Protein 1Q1U (pdb70)

GO terms:
  GO:0008201 heparin binding (F, IDA)
  GO:0005634 nucleus (C, IDA)
  GO:0007254 JNK cascade (P, IPI)
  GO:1905150 regulation of voltage-gated sodium channel activity (P, IMP)
  GO:0098908 regulation of neuronal action potential (P, IMP)
  GO:0008083 growth factor activity (F, TAS)
  GO:0005576 extracellular region (C, TAS)
  GO:0005634 nucleus (C, TAS)
  GO:0007165 signal transduction (P, TAS)
  GO:0007267 cell-cell signaling (P, TAS)
  GO:0007399 nervous system development (P, TAS)
  GO:0007507 heart development (P, TAS)
  GO:0005515 protein binding (F, IPI)
  GO:0005730 nucleolus (C, IDA)

Secondary structure (DSSP, 8-state):
---PPEEEEEEETTTEEEEE-TTS-EEEES-TTSGGG-EEEEEEETTEEEEEETTT--EEEE-TTS-EEEESS--GGG-EEEEEETTTEEEEEEEEEE-TTT--EEE--B-TTSBB--GGG--TTSGGG-EEEEE---

Seq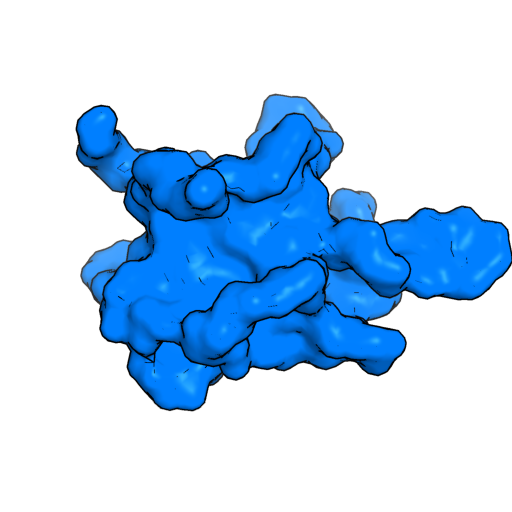uence (138 aa):
PQLKGIVTRLFSQQGYFLQMHPDGTIDGTKDENSDYTLFNLIPVGLRVVAIQGVKASLYVAMNGEGYLYSSDVFTPECKFKESVFENYYVIYSSTLYRQQESGRAWFLGLNKEGQIMKGNRVKKTKPSSHFVPKPIEV

InterPro domains:
  IPR002209 Fibroblast growth factor family [PF00167] (74-198)
  IPR002209 Fibroblast growth factor family [PR00263] (75-87)
  IPR002209 Fibroblast growth factor family [PR00263] (106-120)
  IPR002209 Fibroblast growth factor family [PR00263] (126-138)
  IPR002209 Fibroblast growth factor family [PR00263] (142-161)
  IPR002209 Fibroblast growth factor family [PS00247] (133-156)
  IPR002209 Fibroblast growth factor family [PTHR11486] (15-216)
  IPR002209 Fibroblast growth factor family [SM00442] (71-202)
  IPR008996 Cytokine IL1/FGF [SSF50353] (74-214)

Structure (mmCIF, N/CA/C/O backbone):
data_1Q1U
#
_entry.id   1Q1U
#
_cell.length_a   30.624
_cell.length_b   58.853
_cell.length_c   65.415
_cell.angle_alpha   90.00
_cell.angle_beta   90.00
_cell.angle_gamma   90.00
#
_symmetry.space_group_name_H-M   'P 21 21 21'
#
loop_
_entity.id
_entity.type
_entity.pdbx_description
1 polymer 'fibroblast growth factor homologous factor 1'
2 non-polymer 'SULFATE ION'
3 water water
#
loop_
_atom_site.group_PDB
_atom_site.id
_atom_site.type_symbol
_atom_site.label_atom_id
_atom_site.label_alt_id
_atom_site.label_comp_id
_atom_site.label_asym_id
_atom_site.label_entity_id
_atom_site.label_seq_id
_atom_site.pdbx_PDB_ins_code
_atom_site.Cartn_x
_atom_site.Cartn_y
_atom_site.Cartn_z
_atom_site.occupancy
_atom_site.B_iso_or_equiv
_atom_site.auth_seq_id
_atom_site.auth_comp_id
_atom_site.auth_asym_id
_atom_site.auth_atom_id
_atom_site.pdbx_PDB_model_num
ATOM 1 N N . PRO A 1 6 ? -10.862 25.124 8.337 1.00 49.32 6 PRO A N 1
ATOM 2 C CA . PRO A 1 6 ? -10.838 25.311 9.805 1.00 49.23 6 PRO A CA 1
ATOM 3 C C 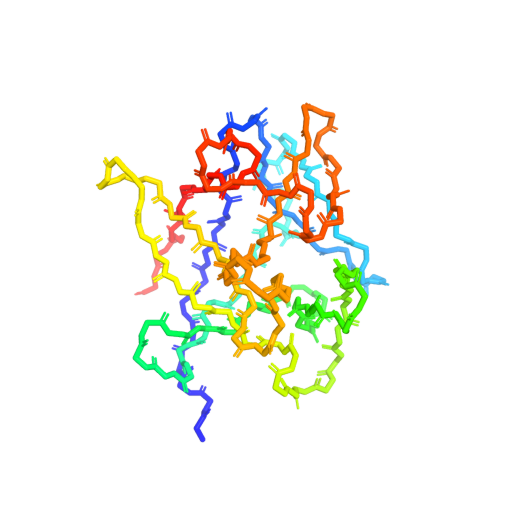. PRO A 1 6 ? -9.587 26.041 10.282 1.00 48.83 6 PRO A C 1
ATOM 4 O O . PRO A 1 6 ? -8.716 25.456 10.929 1.00 49.23 6 PRO A O 1
ATOM 8 N N . GLN A 1 7 ? -9.502 27.322 9.943 1.00 48.27 7 GLN A N 1
ATOM 9 C CA . GLN A 1 7 ? -8.375 28.152 10.346 1.00 47.12 7 GLN A CA 1
ATOM 10 C C . GLN A 1 7 ? -8.944 29.325 11.130 1.00 46.38 7 GLN A C 1
ATOM 11 O O . GLN A 1 7 ? -8.479 30.460 11.005 1.00 46.83 7 GLN A O 1
ATOM 13 N N . LEU A 1 8 ? -9.964 29.028 11.932 1.00 44.74 8 LEU A N 1
ATOM 14 C CA . LEU A 1 8 ? -10.640 30.020 12.759 1.00 43.55 8 LEU A CA 1
ATOM 15 C C . LEU A 1 8 ? -9.728 31.176 13.150 1.00 42.56 8 LEU A C 1
ATOM 16 O O . LEU A 1 8 ? -8.562 30.970 13.487 1.00 42.49 8 LEU A O 1
ATOM 21 N N . LYS A 1 9 ? -10.264 32.391 13.099 1.00 41.02 9 LYS A N 1
ATOM 22 C CA . LYS A 1 9 ? -9.498 33.577 13.453 1.00 39.97 9 LYS A CA 1
ATOM 23 C C . LYS A 1 9 ? -8.801 33.367 14.792 1.00 38.88 9 LYS A C 1
ATOM 24 O O . LYS A 1 9 ? -9.436 33.011 15.785 1.00 38.72 9 LYS A O 1
ATOM 26 N N . GLY A 1 10 ? -7.489 33.575 14.808 1.00 37.75 10 GLY A N 1
ATOM 27 C CA . GLY A 1 10 ? -6.732 33.413 16.034 1.00 35.91 10 GLY A CA 1
ATOM 28 C C . GLY A 1 10 ? -6.401 34.764 16.632 1.00 34.37 10 GLY A C 1
ATOM 29 O O . GLY A 1 10 ? -5.859 35.631 15.944 1.00 35.31 10 GLY A O 1
ATOM 30 N N . ILE A 1 11 ? -6.731 34.954 17.906 1.00 31.97 11 ILE A N 1
ATOM 31 C CA . ILE A 1 11 ? -6.460 36.224 18.565 1.00 29.25 11 ILE A CA 1
ATOM 32 C C . ILE A 1 11 ? -4.965 36.434 18.754 1.00 26.91 11 ILE A C 1
ATOM 33 O O . ILE A 1 11 ? -4.238 35.502 19.105 1.00 25.21 11 ILE A O 1
ATOM 38 N N . VAL A 1 12 ? -4.516 37.660 18.505 1.00 24.01 12 VAL A N 1
ATOM 39 C CA . VAL A 1 12 ? -3.112 38.006 18.657 1.00 21.62 12 VAL A CA 1
ATOM 40 C C . VAL A 1 12 ? -2.868 38.242 20.136 1.00 20.50 12 VAL A C 1
ATOM 41 O O . VAL A 1 12 ? -3.550 39.044 20.778 1.00 19.61 12 VAL A O 1
ATOM 45 N N . THR A 1 13 ? -1.891 37.535 20.683 1.00 18.88 13 THR A N 1
ATOM 46 C CA . THR A 1 13 ? -1.604 37.664 22.099 1.00 18.47 13 THR A CA 1
ATOM 47 C C . THR A 1 13 ? -0.140 37.425 22.392 1.00 17.94 13 THR A C 1
ATOM 48 O O . THR A 1 13 ? 0.591 36.887 21.562 1.00 17.16 13 THR A O 1
ATOM 52 N N . ARG A 1 14 ? 0.277 37.854 23.578 1.00 18.11 14 ARG A N 1
ATOM 53 C CA . ARG A 1 14 ? 1.636 37.643 24.041 1.00 18.28 14 ARG A CA 1
ATOM 54 C C . ARG A 1 14 ? 1.485 36.556 25.099 1.00 18.37 14 ARG A C 1
ATOM 55 O O . ARG A 1 14 ? 0.403 36.388 25.673 1.00 18.58 14 ARG A O 1
ATOM 63 N N . LEU A 1 15 ? 2.551 35.804 25.342 1.00 17.53 15 LEU A N 1
ATOM 64 C CA . LEU A 1 15 ? 2.521 34.747 26.344 1.00 17.65 15 LEU A CA 1
ATOM 65 C C . LEU A 1 15 ? 3.627 35.044 27.348 1.00 17.70 15 LEU A C 1
ATOM 66 O O . LEU A 1 15 ? 4.808 34.909 27.030 1.00 17.82 15 LEU A O 1
ATOM 71 N N . PHE A 1 16 ? 3.234 35.463 28.546 1.00 17.41 16 PHE A N 1
ATOM 72 C CA . PHE A 1 16 ? 4.188 35.804 29.596 1.00 18.24 16 PHE A CA 1
ATOM 73 C C . PHE A 1 16 ? 4.486 34.640 30.535 1.00 17.95 16 PHE A C 1
ATOM 74 O O . PHE A 1 16 ? 3.588 34.101 31.188 1.00 17.57 16 PHE A O 1
ATOM 82 N N . SER A 1 17 ? 5.757 34.265 30.603 1.00 16.48 17 SER A N 1
ATOM 83 C CA . SER A 1 17 ? 6.183 33.181 31.473 1.00 16.61 17 SER A CA 1
ATOM 84 C C . SER A 1 17 ? 6.366 33.682 32.903 1.00 16.35 17 SER A C 1
ATOM 85 O O . SER A 1 17 ? 6.881 34.777 33.131 1.00 17.34 17 SER A O 1
ATOM 88 N N . GLN A 1 18 ? 5.947 32.861 33.857 1.00 16.44 18 GLN A N 1
ATOM 89 C CA . GLN A 1 18 ? 6.068 33.179 35.271 1.00 16.13 18 GLN A CA 1
ATOM 90 C C . GLN A 1 18 ? 7.542 33.364 35.602 1.00 17.08 18 GLN A C 1
ATOM 91 O O . GLN A 1 18 ? 7.890 34.021 36.579 1.00 17.24 18 GLN A O 1
ATOM 97 N N . GLN A 1 19 ? 8.396 32.771 34.774 1.00 17.32 19 GLN A N 1
ATOM 98 C CA . GLN A 1 19 ? 9.847 32.842 34.940 1.00 17.89 19 GLN A CA 1
ATOM 99 C C . GLN A 1 19 ? 10.384 34.255 34.697 1.00 19.19 19 GLN A C 1
ATOM 100 O O . GLN A 1 19 ? 11.571 34.515 34.916 1.00 19.00 19 GLN A O 1
ATOM 106 N N . GLY A 1 20 ? 9.513 35.153 34.229 1.00 19.63 20 GLY A N 1
ATOM 107 C CA . GLY A 1 20 ? 9.907 36.533 33.979 1.00 20.26 20 GLY A CA 1
ATOM 108 C C . GLY A 1 20 ? 10.279 36.907 32.551 1.00 20.80 20 GLY A C 1
ATOM 109 O O . GLY A 1 20 ? 11.064 37.839 32.339 1.00 21.71 20 GLY A O 1
ATOM 110 N N . TYR A 1 21 ? 9.725 36.200 31.568 1.00 20.17 21 TYR A N 1
ATOM 111 C CA . TYR A 1 21 ? 10.019 36.479 30.161 1.00 19.70 21 TYR A CA 1
ATOM 112 C C . TYR A 1 21 ? 8.786 36.339 29.280 1.00 19.15 21 TYR A C 1
ATOM 113 O O . TYR A 1 21 ? 7.856 35.606 29.606 1.00 18.20 21 TYR A O 1
ATOM 122 N N . PHE A 1 22 ? 8.803 37.040 28.152 1.00 18.61 22 PHE A N 1
ATOM 123 C CA . PHE A 1 22 ? 7.730 36.961 27.167 1.00 18.46 22 PHE A CA 1
ATOM 124 C C . PHE A 1 22 ? 8.212 35.956 26.131 1.00 17.79 22 PHE A C 1
ATOM 125 O O . PHE A 1 22 ? 9.349 36.040 25.671 1.00 17.90 22 PHE A O 1
ATOM 133 N N . LEU A 1 23 ? 7.369 34.995 25.771 1.00 17.26 23 LEU A N 1
ATOM 134 C CA . LEU A 1 23 ? 7.767 34.020 24.761 1.00 16.73 23 LEU A CA 1
ATOM 135 C C . LEU A 1 23 ? 7.946 34.775 23.446 1.00 17.14 23 LEU A C 1
ATOM 136 O O . LEU A 1 23 ? 7.238 35.750 23.187 1.00 16.19 23 LEU A O 1
ATOM 141 N N . GLN A 1 24 ? 8.890 34.340 22.620 1.00 17.05 24 GLN A N 1
ATOM 142 C CA . GLN A 1 24 ? 9.091 34.991 21.329 1.00 17.93 24 GLN A CA 1
ATOM 143 C C . GLN A 1 24 ? 9.597 34.013 20.272 1.00 18.14 24 GLN A C 1
ATOM 144 O O . GLN A 1 24 ? 10.240 33.009 20.591 1.00 18.33 24 GLN A O 1
ATOM 150 N N . MET A 1 25 ? 9.280 34.304 19.012 1.00 18.52 25 MET A N 1
ATOM 151 C CA . MET A 1 25 ? 9.696 33.472 17.886 1.00 20.46 25 MET A CA 1
ATOM 152 C C . MET A 1 25 ? 10.372 34.342 16.837 1.00 22.03 25 MET A C 1
ATOM 153 O O . MET A 1 25 ? 9.757 35.257 16.291 1.00 22.24 25 MET A O 1
ATOM 158 N N . HIS A 1 26 ? 11.638 34.048 16.564 1.00 24.40 26 HIS A N 1
ATOM 159 C CA . HIS A 1 26 ? 12.409 34.791 15.571 1.00 26.59 26 HIS A CA 1
ATOM 160 C C . HIS A 1 26 ? 12.041 34.296 14.174 1.00 27.45 26 HIS A C 1
ATOM 161 O O . HIS A 1 26 ? 11.596 33.163 14.006 1.00 27.70 26 HIS A O 1
ATOM 168 N N . PRO A 1 27 ? 12.228 35.140 13.148 1.00 28.64 27 PRO A N 1
ATOM 169 C CA . PRO A 1 27 ? 11.907 34.762 11.768 1.00 29.42 27 PRO A CA 1
ATOM 170 C C . PRO A 1 27 ? 12.570 33.457 11.331 1.00 29.56 27 PRO A C 1
ATOM 171 O O . PRO A 1 27 ? 12.042 32.737 10.483 1.00 30.73 27 PRO A O 1
ATOM 175 N N . ASP A 1 28 ? 13.726 33.153 11.910 1.00 29.47 28 ASP A N 1
ATOM 176 C CA . ASP A 1 28 ? 14.438 31.933 11.555 1.00 29.47 28 ASP A CA 1
ATOM 177 C C . ASP A 1 28 ? 13.920 30.714 12.320 1.00 29.32 28 ASP A C 1
ATOM 178 O O . ASP A 1 28 ? 14.485 29.624 12.226 1.00 29.94 28 ASP A O 1
ATOM 183 N N . GLY A 1 29 ? 12.840 30.906 13.073 1.00 28.90 29 GLY A N 1
ATOM 184 C CA . GLY A 1 29 ? 12.244 29.805 13.815 1.00 27.86 29 GLY A CA 1
ATOM 185 C C . GLY A 1 29 ? 12.701 29.603 15.249 1.00 27.54 29 GLY A C 1
ATOM 186 O O . GLY A 1 29 ? 12.143 28.767 15.960 1.00 26.92 29 GLY A O 1
ATOM 187 N N . THR A 1 30 ? 13.711 30.353 15.680 1.00 26.47 30 THR A N 1
ATOM 188 C CA . THR A 1 30 ? 14.221 30.230 17.043 1.00 26.21 30 THR A CA 1
ATOM 189 C C . THR A 1 30 ? 13.184 30.678 18.069 1.00 24.78 30 THR A C 1
ATOM 190 O O . THR A 1 30 ? 12.624 31.766 17.959 1.00 25.00 30 THR A O 1
ATOM 194 N N . ILE A 1 31 ? 12.940 29.836 19.069 1.00 23.51 31 ILE A N 1
ATOM 195 C CA . ILE A 1 31 ? 11.971 30.145 20.114 1.00 22.04 31 ILE A CA 1
ATOM 196 C C . ILE A 1 31 ? 12.642 30.267 21.482 1.00 22.41 31 ILE A C 1
ATOM 197 O O . ILE A 1 31 ? 13.320 29.344 21.930 1.00 21.73 31 ILE A O 1
ATOM 202 N N . ASP A 1 32 ? 12.464 31.413 22.133 1.00 22.00 32 ASP A N 1
ATOM 203 C CA . ASP A 1 32 ? 13.021 31.638 23.466 1.00 22.48 32 ASP A CA 1
ATOM 204 C C . ASP A 1 32 ? 12.239 32.727 24.188 1.00 22.21 32 ASP A C 1
ATOM 205 O O . ASP A 1 32 ? 11.144 33.097 23.763 1.00 21.39 32 ASP A O 1
ATOM 210 N N . GLY A 1 33 ? 12.788 33.222 25.291 1.00 22.04 33 GLY A N 1
ATOM 211 C CA . GLY A 1 33 ? 12.116 34.269 26.037 1.00 22.68 33 GLY A CA 1
ATOM 212 C C . GLY A 1 33 ? 12.870 35.585 25.968 1.00 24.01 33 GLY A C 1
ATOM 213 O O . GLY A 1 33 ? 14.076 35.600 25.720 1.00 23.89 33 GLY A O 1
ATOM 214 N N . THR A 1 34 ? 12.159 36.689 26.175 1.00 24.06 34 THR A N 1
ATOM 215 C CA . THR A 1 34 ? 12.767 38.018 26.155 1.00 25.46 34 THR A CA 1
ATOM 216 C C . THR A 1 34 ? 12.053 38.932 27.148 1.00 26.14 34 THR A C 1
ATOM 217 O O . THR A 1 34 ? 10.855 38.791 27.381 1.00 26.28 34 THR A O 1
ATOM 221 N N . LYS A 1 35 ? 12.796 39.858 27.743 1.00 27.48 35 LYS A N 1
ATOM 222 C CA . LYS A 1 35 ? 12.215 40.791 28.700 1.00 29.37 35 LYS A CA 1
ATOM 223 C C . LYS A 1 35 ? 11.668 42.016 27.974 1.00 29.71 35 LYS A C 1
ATOM 224 O O . LYS A 1 35 ? 11.032 42.879 28.581 1.00 30.65 35 LYS A O 1
ATOM 230 N N . ASP A 1 36 ? 11.918 42.079 26.669 1.00 30.30 36 ASP A N 1
ATOM 231 C CA . ASP A 1 36 ? 11.472 43.197 25.841 1.00 30.63 36 ASP A CA 1
ATOM 232 C C . ASP A 1 36 ? 10.099 42.942 25.223 1.00 30.23 36 ASP A C 1
ATOM 233 O O . ASP A 1 36 ? 9.987 42.393 24.128 1.00 30.10 36 ASP A O 1
ATOM 238 N N . GLU A 1 37 ? 9.058 43.359 25.936 1.00 30.20 37 GLU A N 1
ATOM 239 C CA . GLU A 1 37 ? 7.678 43.178 25.493 1.00 30.67 37 GLU A CA 1
ATOM 240 C C . GLU A 1 37 ? 7.342 43.913 24.198 1.00 30.42 37 GLU A C 1
ATOM 241 O O . GLU A 1 37 ? 6.411 43.534 23.486 1.00 30.12 37 GLU A O 1
ATOM 247 N N . ASN A 1 38 ? 8.104 44.956 23.891 1.00 30.00 38 ASN A N 1
ATOM 248 C CA . ASN A 1 38 ? 7.867 45.751 22.693 1.00 30.10 38 ASN A CA 1
ATOM 249 C C . ASN A 1 38 ? 8.285 45.066 21.396 1.00 29.15 38 ASN A C 1
ATOM 250 O O . ASN A 1 38 ? 7.848 45.463 20.317 1.00 28.96 38 ASN A O 1
ATOM 255 N N . SER A 1 39 ? 9.130 44.044 21.499 1.00 27.77 39 SER A N 1
ATOM 256 C CA . SER A 1 39 ? 9.578 43.311 20.318 1.00 27.21 39 SER A CA 1
ATOM 257 C C . SER A 1 39 ? 8.383 42.670 19.620 1.00 26.65 39 SER A C 1
ATOM 258 O O . SER A 1 39 ? 7.539 42.056 20.270 1.00 26.96 39 SER A O 1
ATOM 261 N N . ASP A 1 40 ? 8.311 42.815 18.299 1.00 25.95 40 ASP A N 1
ATOM 262 C CA . ASP A 1 40 ? 7.211 42.237 17.535 1.00 26.38 40 ASP A CA 1
ATOM 263 C C . ASP A 1 40 ? 7.239 40.710 17.540 1.00 25.26 40 ASP A C 1
ATOM 264 O O . ASP A 1 40 ? 6.232 40.068 17.241 1.00 25.13 40 ASP A O 1
ATOM 269 N N . TYR A 1 41 ? 8.386 40.127 17.881 1.00 24.23 41 TYR A N 1
ATOM 270 C CA . TYR A 1 41 ? 8.509 38.674 17.901 1.00 23.39 41 TYR A CA 1
ATOM 271 C C . TYR A 1 41 ? 7.764 38.033 19.070 1.00 21.67 41 TYR A C 1
ATOM 272 O O . TYR A 1 41 ? 7.698 36.808 19.165 1.00 21.05 41 TYR A O 1
ATOM 281 N N . THR A 1 42 ? 7.204 38.858 19.953 1.00 19.92 42 THR A N 1
ATOM 282 C CA . THR A 1 42 ? 6.464 38.355 21.111 1.00 18.61 42 THR A CA 1
ATOM 283 C C . THR A 1 42 ? 4.987 38.152 20.787 1.00 17.57 42 THR A C 1
ATOM 284 O O . THR A 1 42 ? 4.225 37.645 21.611 1.00 16.72 42 THR A O 1
ATOM 288 N N . LEU A 1 43 ? 4.590 38.546 19.582 1.00 16.70 43 LEU A N 1
ATOM 289 C CA . LEU A 1 43 ? 3.202 38.431 19.158 1.00 16.68 43 LEU A CA 1
ATOM 290 C C . LEU A 1 43 ? 2.909 37.089 18.494 1.00 16.75 43 LEU A C 1
ATOM 291 O O . LEU A 1 43 ? 3.604 36.681 17.566 1.00 16.79 43 LEU A O 1
ATOM 296 N N . PHE A 1 44 ? 1.882 36.405 18.990 1.00 15.72 44 PHE A N 1
ATOM 297 C CA . PHE A 1 44 ? 1.482 35.114 18.449 1.00 16.30 44 PHE A CA 1
ATOM 298 C C . PHE A 1 44 ? 0.006 35.090 18.105 1.00 17.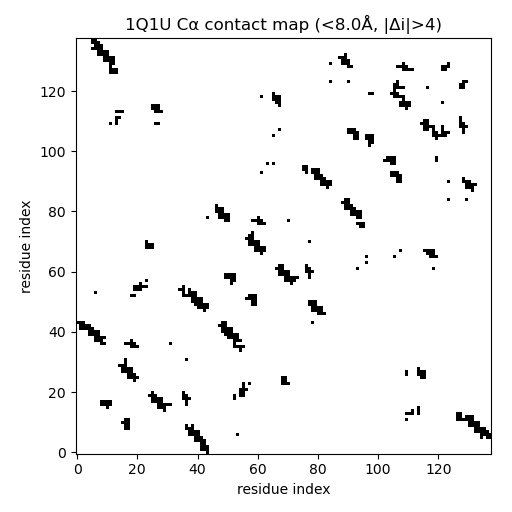26 44 PHE A C 1
ATOM 299 O O . PHE A 1 44 ? -0.794 35.807 18.707 1.00 17.40 44 PHE A O 1
ATOM 307 N N . ASN A 1 45 ? -0.341 34.256 17.132 1.00 17.34 45 ASN A N 1
ATOM 308 C CA . ASN A 1 45 ? -1.733 34.067 16.752 1.00 19.26 45 ASN A CA 1
ATOM 309 C C . ASN A 1 45 ? -2.136 32.803 17.490 1.00 19.43 45 ASN A C 1
ATOM 310 O O . ASN A 1 45 ? -1.565 31.739 17.247 1.00 19.36 45 ASN A O 1
ATOM 315 N N . LEU A 1 46 ? -3.082 32.921 18.414 1.00 20.16 46 LEU A N 1
ATOM 316 C CA . LEU A 1 46 ? -3.558 31.763 19.161 1.00 20.93 46 LEU A CA 1
ATOM 317 C C . LEU A 1 46 ? -4.784 31.326 18.373 1.00 21.23 46 LEU A C 1
ATOM 318 O O . LEU A 1 46 ? -5.837 31.953 18.455 1.00 20.55 46 LEU A O 1
ATOM 323 N N . ILE A 1 47 ? -4.626 30.258 17.599 1.00 20.27 47 ILE A N 1
ATOM 324 C CA . ILE A 1 47 ? -5.686 29.758 16.732 1.00 20.55 47 ILE A CA 1
ATOM 325 C C . ILE A 1 47 ? -6.412 28.531 17.269 1.00 19.80 47 ILE A C 1
ATOM 326 O O . ILE A 1 47 ? -5.805 27.483 17.470 1.00 19.82 47 ILE A O 1
ATOM 331 N N . PRO A 1 48 ? -7.733 28.638 17.485 1.00 19.99 48 PRO A N 1
ATOM 332 C CA . PRO A 1 48 ? -8.483 27.491 17.998 1.00 19.61 48 PRO A CA 1
ATOM 333 C C . PRO A 1 48 ? -8.623 26.397 16.940 1.00 19.51 48 PRO A C 1
ATOM 334 O O . PRO A 1 48 ? -9.042 26.661 15.809 1.00 19.26 48 PRO A O 1
ATOM 338 N N . VAL A 1 49 ? -8.258 25.172 17.307 1.00 19.15 49 VAL A N 1
ATOM 339 C CA . VAL A 1 49 ? -8.341 24.045 16.386 1.00 20.58 49 VAL A CA 1
ATOM 340 C C . VAL A 1 49 ? -9.136 22.881 16.980 1.00 20.73 49 VAL A C 1
ATOM 341 O O . VAL A 1 49 ? -9.324 21.847 16.335 1.00 22.01 49 VAL A O 1
ATOM 345 N N . GLY A 1 50 ? -9.598 23.063 18.211 1.00 20.23 50 GLY A N 1
ATOM 346 C CA . GLY A 1 50 ? -10.373 22.037 18.888 1.00 19.36 50 GLY A CA 1
ATOM 347 C C . GLY A 1 50 ? -10.851 22.574 20.223 1.00 18.87 50 GLY A C 1
ATOM 348 O O . GLY A 1 50 ? -10.606 23.739 20.536 1.00 18.36 50 GLY A O 1
ATOM 349 N N . LEU A 1 51 ? -11.532 21.744 21.011 1.00 19.25 51 LEU A N 1
ATOM 350 C CA . LEU A 1 51 ? -12.020 22.181 22.317 1.00 19.47 51 LEU A CA 1
ATOM 351 C C . LEU A 1 51 ? -10.807 22.477 23.192 1.00 19.48 51 LEU A C 1
ATOM 352 O O . LEU A 1 51 ? -10.112 21.564 23.632 1.00 19.85 51 LEU A O 1
ATOM 357 N N . ARG A 1 52 ? -10.575 23.764 23.435 1.00 19.35 52 ARG A N 1
ATOM 358 C CA . ARG A 1 52 ? -9.436 24.257 24.207 1.00 19.86 52 ARG A CA 1
ATOM 359 C C . ARG A 1 52 ? -8.091 23.686 23.733 1.00 19.12 52 ARG A C 1
ATOM 360 O O . ARG A 1 52 ? -7.175 23.434 24.519 1.00 19.59 52 ARG A O 1
ATOM 368 N N . VAL A 1 53 ? -7.998 23.492 22.422 1.00 19.02 53 VAL A N 1
ATOM 369 C CA . VAL A 1 53 ? -6.779 23.025 21.768 1.00 17.96 53 VAL A CA 1
ATOM 370 C C . VAL A 1 53 ? -6.465 24.136 20.764 1.00 18.12 53 VAL A C 1
ATOM 371 O O . VAL A 1 53 ? -7.338 24.560 19.999 1.00 17.45 53 VAL A O 1
ATOM 375 N N . VAL A 1 54 ? -5.227 24.616 20.764 1.00 17.14 54 VAL A N 1
ATOM 376 C CA . VAL A 1 54 ? -4.854 25.704 19.871 1.00 16.28 54 VAL A CA 1
ATOM 377 C C . VAL A 1 54 ? -3.562 25.471 19.121 1.00 16.77 54 VAL A C 1
ATOM 378 O O . VAL A 1 54 ? -2.801 24.561 19.434 1.00 16.52 54 VAL A O 1
ATOM 382 N N . ALA A 1 55 ? -3.346 26.309 18.115 1.00 16.61 55 ALA A N 1
ATOM 383 C CA . ALA A 1 55 ? -2.116 26.303 17.340 1.00 16.15 55 ALA A CA 1
ATOM 384 C C . ALA A 1 55 ? -1.507 27.621 17.811 1.00 15.80 55 ALA A C 1
ATOM 385 O O . ALA A 1 55 ? -2.239 28.561 18.130 1.00 15.71 55 ALA A O 1
ATOM 387 N N . ILE A 1 56 ? -0.184 27.686 17.885 1.00 14.46 56 ILE A N 1
ATOM 388 C CA . ILE A 1 56 ? 0.496 28.898 18.331 1.00 14.21 56 ILE A CA 1
ATOM 389 C C . ILE A 1 56 ? 1.415 29.332 17.199 1.00 14.70 56 ILE A C 1
ATOM 390 O O . ILE A 1 56 ? 2.449 28.718 16.958 1.00 15.07 56 ILE A O 1
ATOM 395 N N . GLN A 1 57 ? 1.036 30.399 16.504 1.00 15.30 57 GLN A N 1
ATOM 396 C CA . GLN A 1 57 ? 1.805 30.870 15.357 1.00 15.92 57 GLN A CA 1
ATOM 397 C C . GLN A 1 57 ? 2.461 32.231 15.544 1.00 15.79 57 GLN A C 1
ATOM 398 O O . GLN A 1 57 ? 1.801 33.207 15.883 1.00 15.13 57 GLN A O 1
ATOM 404 N N . GLY A 1 58 ? 3.769 32.296 15.326 1.00 15.00 58 GLY A N 1
ATOM 405 C CA . GLY A 1 58 ? 4.449 33.571 15.447 1.00 15.29 58 GLY A CA 1
ATOM 406 C C . GLY A 1 58 ? 3.916 34.481 14.348 1.00 16.21 58 GLY A C 1
ATOM 407 O O . GLY A 1 58 ? 3.881 34.087 13.187 1.00 15.12 58 GLY A O 1
ATOM 408 N N . VAL A 1 59 ? 3.485 35.688 14.703 1.00 17.19 59 VAL A N 1
ATOM 409 C CA . VAL A 1 59 ? 2.957 36.617 13.707 1.00 18.12 59 VAL A CA 1
ATOM 410 C C . VAL A 1 59 ? 4.016 37.041 12.696 1.00 18.83 59 VAL A C 1
ATOM 411 O O . VAL A 1 59 ? 3.782 37.001 11.485 1.00 19.86 59 VAL A O 1
ATOM 415 N N . LYS A 1 60 ? 5.182 37.437 13.191 1.00 18.91 60 LYS A N 1
ATOM 416 C CA . LYS A 1 60 ? 6.266 37.884 12.325 1.00 20.27 60 LYS A CA 1
ATOM 417 C C . LYS A 1 60 ? 6.887 36.761 11.495 1.00 19.10 60 LYS A C 1
ATOM 418 O O . LYS A 1 60 ? 7.080 36.902 10.287 1.00 19.40 60 LYS A O 1
ATOM 424 N N . ALA A 1 61 ? 7.187 35.640 12.142 1.00 18.30 61 ALA A N 1
ATOM 425 C CA . ALA A 1 61 ? 7.795 34.510 11.450 1.00 18.64 61 ALA A CA 1
ATOM 426 C C . ALA A 1 61 ? 6.832 33.686 10.586 1.00 17.89 61 ALA A C 1
ATOM 427 O O . ALA A 1 61 ? 7.254 33.044 9.621 1.00 17.45 61 ALA A O 1
ATOM 429 N N . SER A 1 62 ? 5.544 33.715 10.917 1.00 18.19 62 SER A N 1
ATOM 430 C CA . SER A 1 62 ? 4.553 32.928 10.184 1.00 18.62 62 SER A CA 1
ATOM 431 C C . SER A 1 62 ? 4.924 31.449 10.258 1.00 17.96 62 SER A C 1
ATOM 432 O O . SER A 1 62 ? 4.881 30.733 9.257 1.00 17.92 62 SER A O 1
ATOM 435 N N . LEU A 1 63 ? 5.296 31.005 11.456 1.00 17.25 63 LEU A N 1
ATOM 436 C CA . LEU A 1 63 ? 5.670 29.615 11.698 1.00 16.26 63 LEU A CA 1
ATOM 437 C C . LEU A 1 63 ? 4.933 29.151 12.945 1.00 15.42 63 LEU A C 1
ATOM 438 O O . LEU A 1 63 ? 4.664 29.950 13.837 1.00 14.86 63 LEU A O 1
ATOM 443 N N . TYR A 1 64 ? 4.600 27.867 12.996 1.00 15.48 64 TYR A N 1
ATOM 444 C CA . TYR A 1 64 ? 3.901 27.301 14.147 1.00 15.16 64 TYR A CA 1
ATOM 445 C C . TYR A 1 64 ? 4.855 26.700 15.160 1.00 14.67 64 TYR A C 1
ATOM 446 O O . TYR A 1 64 ? 5.888 26.134 14.797 1.00 15.32 64 TYR A O 1
ATOM 455 N N . VAL A 1 65 ? 4.497 26.822 16.432 1.00 13.76 65 VAL A N 1
ATOM 456 C CA . VAL A 1 65 ? 5.271 26.213 17.500 1.00 13.58 65 VAL A CA 1
ATOM 457 C C . VAL A 1 65 ? 4.849 24.749 17.414 1.00 13.41 65 VAL A C 1
ATOM 458 O O . VAL A 1 65 ? 3.663 24.460 17.241 1.00 14.32 65 VAL A O 1
ATOM 462 N N . ALA A 1 66 ? 5.806 23.833 17.521 1.00 12.68 66 ALA A N 1
ATOM 463 C CA . ALA A 1 66 ? 5.501 22.407 17.442 1.00 12.44 66 ALA A CA 1
ATOM 464 C C . ALA A 1 66 ? 6.396 21.599 18.384 1.00 12.91 66 ALA A C 1
ATOM 465 O O . ALA A 1 66 ? 7.409 22.101 18.871 1.00 13.63 66 ALA A O 1
ATOM 467 N N . MET A 1 67 ? 6.008 20.355 18.649 1.00 12.85 67 MET A N 1
ATOM 468 C CA . MET A 1 67 ? 6.783 19.478 19.527 1.00 13.16 67 MET A CA 1
ATOM 469 C C . MET A 1 67 ? 6.823 18.086 18.907 1.00 14.11 67 MET A C 1
ATOM 470 O O . MET A 1 67 ? 5.772 17.507 18.606 1.00 13.01 67 MET A O 1
ATOM 475 N N . ASN A 1 68 ? 8.025 17.547 18.705 1.00 13.43 68 ASN A N 1
ATOM 476 C CA . ASN A 1 68 ? 8.140 16.226 18.104 1.00 14.94 68 ASN A CA 1
ATOM 477 C C . ASN A 1 68 ? 8.085 15.076 19.105 1.00 15.13 68 ASN A C 1
ATOM 478 O O . ASN A 1 68 ? 7.975 15.289 20.318 1.00 15.76 68 ASN A O 1
ATOM 483 N N . GLY A 1 69 ? 8.157 13.860 18.569 1.00 15.39 69 GLY A N 1
ATOM 484 C CA . GLY A 1 69 ? 8.073 12.651 19.367 1.00 15.59 69 GLY A CA 1
ATOM 485 C C . GLY A 1 69 ? 9.126 12.415 20.428 1.00 15.66 69 GLY A C 1
ATOM 486 O O . GLY A 1 69 ? 8.987 11.487 21.222 1.00 14.49 69 GLY A O 1
ATOM 487 N N . GLU A 1 70 ? 10.178 13.227 20.432 1.00 15.76 70 GLU A N 1
ATOM 488 C CA . GLU A 1 70 ? 11.243 13.097 21.420 1.00 17.23 70 GLU A CA 1
ATOM 489 C C . GLU A 1 70 ? 11.108 14.204 22.468 1.00 17.29 70 GLU A C 1
ATOM 490 O O . GLU A 1 70 ? 11.865 14.254 23.438 1.00 18.92 70 GLU A O 1
ATOM 492 N N . GLY A 1 71 ? 10.129 15.083 22.271 1.00 16.40 71 GLY A N 1
ATOM 493 C CA . GLY A 1 71 ? 9.906 16.162 23.213 1.00 15.37 71 GLY A CA 1
ATOM 494 C C . GLY A 1 71 ? 10.561 17.480 22.846 1.00 14.39 71 GLY A C 1
ATOM 495 O O . GLY A 1 71 ? 10.465 18.452 23.596 1.00 14.56 71 GLY A O 1
ATOM 496 N N . TYR A 1 72 ? 11.222 17.535 21.697 1.00 14.21 72 TYR A N 1
ATOM 497 C CA . TYR A 1 72 ? 11.870 18.776 21.292 1.00 14.79 72 TYR A CA 1
ATOM 498 C C . TYR A 1 72 ? 10.907 19.772 20.655 1.00 13.88 72 TYR A C 1
ATOM 499 O O . TYR A 1 72 ? 10.181 19.435 19.727 1.00 14.04 72 TYR A O 1
ATOM 508 N N . LEU A 1 73 ? 10.918 21.002 21.157 1.00 14.56 73 LEU A N 1
ATOM 509 C CA . LEU A 1 73 ? 10.076 22.061 20.613 1.00 15.34 73 LEU A CA 1
ATOM 510 C C . LEU A 1 73 ? 10.772 22.543 19.344 1.00 16.28 73 LEU A C 1
ATOM 511 O O . LEU A 1 73 ? 12.003 22.576 19.294 1.00 17.59 73 LEU A O 1
ATOM 516 N N . TYR A 1 74 ? 10.000 22.910 18.324 1.00 15.90 74 TYR A N 1
ATOM 517 C CA . TYR A 1 74 ? 10.571 23.402 17.070 1.00 16.32 74 TYR A CA 1
ATOM 518 C C . TYR A 1 74 ? 9.539 24.234 16.312 1.00 17.34 74 TYR A C 1
ATOM 519 O O . TYR A 1 74 ? 8.360 24.245 16.670 1.00 16.74 74 TYR A O 1
ATOM 528 N N . SER A 1 75 ? 9.987 24.944 15.281 1.00 16.98 75 SER A N 1
ATOM 529 C CA . SER A 1 75 ? 9.089 25.772 14.480 1.00 18.08 75 SER A CA 1
ATOM 530 C C . SER A 1 75 ? 8.771 25.090 13.155 1.00 18.23 75 SER A C 1
ATOM 531 O O . SER A 1 75 ? 9.667 24.615 12.456 1.00 17.26 75 SER A O 1
ATOM 534 N N . SER A 1 76 ? 7.484 25.043 12.822 1.00 17.07 76 SER A N 1
ATOM 535 C CA . SER A 1 76 ? 7.023 24.405 11.592 1.00 17.49 76 SER A CA 1
ATOM 536 C C . SER A 1 76 ? 6.192 25.347 10.729 1.00 17.43 76 SER A C 1
ATOM 537 O O . SER A 1 76 ? 5.237 25.958 11.203 1.00 17.13 76 SER A O 1
ATOM 540 N N . ASP A 1 77 ? 6.551 25.467 9.456 1.00 18.44 77 ASP A N 1
ATOM 541 C CA . ASP A 1 77 ? 5.787 26.329 8.567 1.00 19.55 77 ASP A CA 1
ATOM 542 C C . ASP A 1 77 ? 4.467 25.641 8.239 1.00 19.45 77 ASP A C 1
ATOM 543 O O . ASP A 1 77 ? 3.398 26.253 8.311 1.00 19.57 77 ASP A O 1
ATOM 548 N N . VAL A 1 78 ? 4.540 24.358 7.901 1.00 19.79 78 VAL A N 1
ATOM 549 C CA . VAL A 1 78 ? 3.345 23.591 7.572 1.00 20.61 78 VAL A CA 1
ATOM 550 C C . VAL A 1 78 ? 2.641 23.137 8.847 1.00 20.37 78 VAL A C 1
ATOM 551 O O . VAL A 1 78 ? 3.290 22.723 9.805 1.00 20.10 78 VAL A O 1
ATOM 555 N N . PHE A 1 79 ? 1.314 23.224 8.859 1.00 19.94 79 PHE A N 1
ATOM 556 C CA . PHE A 1 79 ? 0.539 22.813 10.020 1.00 19.54 79 PHE A CA 1
ATOM 557 C C . PHE A 1 79 ? 0.392 21.294 10.046 1.00 18.76 79 PHE A C 1
ATOM 558 O O . PHE A 1 79 ? 0.012 20.685 9.045 1.00 18.91 79 PHE A O 1
ATOM 566 N N . THR A 1 80 ? 0.701 20.688 11.189 1.00 17.25 80 THR A N 1
ATOM 567 C CA . THR A 1 80 ? 0.582 19.244 11.364 1.00 16.41 80 THR A CA 1
ATOM 568 C C . THR A 1 80 ? 0.068 19.001 12.780 1.00 16.23 80 THR A C 1
ATOM 569 O O . THR A 1 80 ? -0.015 19.932 13.589 1.00 14.97 80 THR A O 1
ATOM 573 N N . PRO A 1 81 ? -0.290 17.748 13.102 1.00 15.83 81 PRO A N 1
ATOM 574 C CA . PRO A 1 81 ? -0.785 17.469 14.453 1.00 15.55 81 PRO A CA 1
ATOM 575 C C . PRO A 1 81 ? 0.232 17.809 15.551 1.00 15.70 81 PRO A C 1
ATOM 576 O O . PRO A 1 81 ? -0.138 17.970 16.710 1.00 15.83 81 PRO A O 1
ATOM 580 N N . GLU A 1 82 ? 1.511 17.931 15.192 1.00 15.37 82 GLU A N 1
ATOM 581 C CA . GLU A 1 82 ? 2.525 18.271 16.188 1.00 14.28 82 GLU A CA 1
ATOM 582 C C . GLU A 1 82 ? 2.461 19.749 16.556 1.00 14.55 82 GLU A C 1
ATOM 583 O O . GLU A 1 82 ? 3.161 20.205 17.467 1.00 14.19 82 GLU A O 1
ATOM 589 N N . CYS A 1 83 ? 1.599 20.490 15.861 1.00 13.67 83 CYS A N 1
ATOM 590 C CA . CYS A 1 83 ? 1.422 21.917 16.113 1.00 14.60 83 CYS A CA 1
ATOM 591 C C . CYS A 1 83 ? 0.229 22.170 17.031 1.00 15.13 83 CYS A C 1
ATOM 592 O O . CYS A 1 83 ? -0.119 23.320 17.307 1.00 15.27 83 CYS A O 1
ATOM 595 N N . LYS A 1 84 ? -0.402 21.095 17.489 1.00 14.51 84 LYS A N 1
ATOM 596 C CA . LYS A 1 84 ? -1.567 21.210 18.362 1.00 15.21 84 LYS A CA 1
ATOM 597 C C . LYS A 1 84 ? -1.217 21.147 19.851 1.00 14.96 84 LYS A C 1
ATOM 598 O O . LYS A 1 84 ? -0.525 20.234 20.311 1.00 15.60 84 LYS A O 1
ATOM 604 N N . PHE A 1 85 ? -1.711 22.120 20.605 1.00 14.34 85 PHE A N 1
ATOM 605 C CA . PHE A 1 85 ? -1.453 22.179 22.036 1.00 13.94 85 PHE A CA 1
ATOM 606 C C . PHE A 1 85 ? -2.743 22.309 22.818 1.00 14.84 85 PHE A C 1
ATOM 607 O O . PHE A 1 85 ? -3.560 23.177 22.519 1.00 15.72 85 PHE A O 1
ATOM 615 N N . LYS A 1 86 ? -2.924 21.453 23.817 1.00 15.11 86 LYS A N 1
ATOM 616 C CA . LYS A 1 86 ? -4.118 21.539 24.647 1.00 16.52 86 LYS A CA 1
ATOM 617 C C . LYS A 1 86 ? -3.859 22.640 25.672 1.00 18.34 86 LYS A C 1
ATOM 618 O O . LYS A 1 86 ? -2.749 22.743 26.210 1.00 17.29 86 LYS A O 1
ATOM 624 N N . GLU A 1 87 ? -4.865 23.476 25.918 1.00 19.00 87 GLU A N 1
ATOM 625 C CA . GLU A 1 87 ? -4.750 24.566 26.884 1.00 21.38 87 GLU A CA 1
ATOM 626 C C . GLU A 1 87 ? -5.416 24.180 28.196 1.00 22.21 87 GLU A C 1
ATOM 627 O O . GLU A 1 87 ? -6.627 23.940 28.230 1.00 22.31 87 GLU A O 1
ATOM 633 N N . SER A 1 88 ? -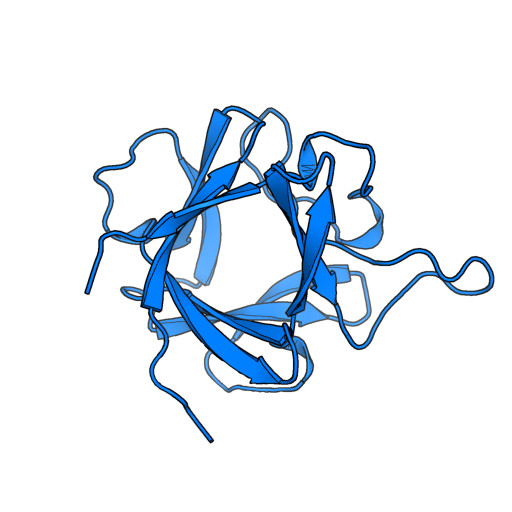4.642 24.128 29.270 1.00 22.14 88 SER A N 1
ATOM 634 C CA . SER A 1 88 ? -5.191 23.784 30.577 1.00 23.21 88 SER A CA 1
ATOM 635 C C . SER A 1 88 ? -4.864 24.909 31.557 1.00 24.31 88 SER A C 1
ATOM 636 O O . SER A 1 88 ? -4.044 25.777 31.259 1.00 23.51 88 SER A O 1
ATOM 639 N N . VAL A 1 89 ? -5.511 24.896 32.720 1.00 25.70 89 VAL A N 1
ATOM 640 C CA . VAL A 1 89 ? -5.298 25.936 33.722 1.00 27.74 89 VAL A CA 1
ATOM 641 C C . VAL A 1 89 ? -4.669 25.421 35.023 1.00 28.72 89 VAL A C 1
ATOM 642 O O . VAL A 1 89 ? -4.903 24.282 35.437 1.00 27.71 89 VAL A O 1
ATOM 646 N N . PHE A 1 90 ? -3.865 26.275 35.654 1.00 29.66 90 PHE A N 1
ATOM 647 C CA . PHE A 1 90 ? -3.201 25.961 36.920 1.00 31.38 90 PHE A CA 1
ATOM 648 C C . PHE A 1 90 ? -3.519 27.122 37.857 1.00 32.37 90 PHE A C 1
ATOM 649 O O . PHE A 1 90 ? -3.473 28.281 37.446 1.00 32.12 90 PHE A O 1
ATOM 657 N N . GLU A 1 91 ? -3.837 26.819 39.11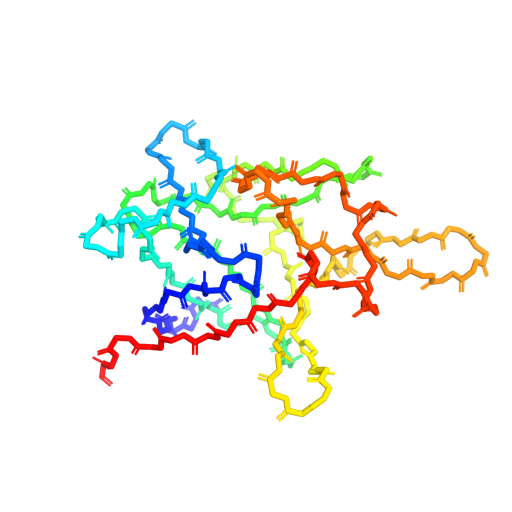1 1.00 34.24 91 GLU A N 1
ATOM 658 C CA . GLU A 1 91 ? -4.182 27.864 40.075 1.00 35.31 91 GLU A CA 1
ATOM 659 C C . GLU A 1 91 ? -5.260 28.763 39.483 1.00 35.67 91 GLU A C 1
ATOM 660 O O . GLU A 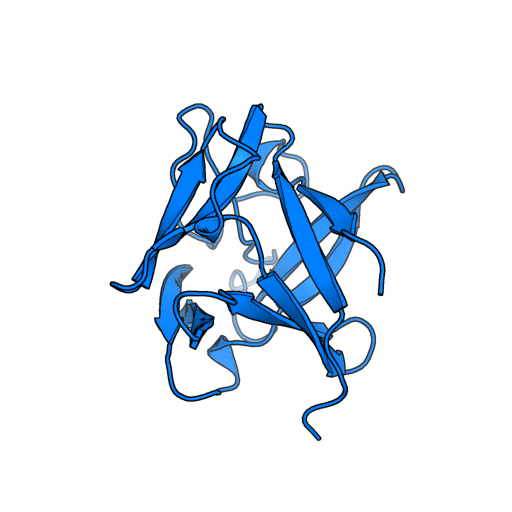1 91 ? -5.405 29.919 39.885 1.00 36.10 91 GLU A O 1
ATOM 666 N N . ASN A 1 92 ? -5.997 28.237 38.511 1.00 35.55 92 ASN A N 1
ATOM 667 C CA . ASN A 1 92 ? -7.062 28.992 37.863 1.00 35.51 92 ASN A CA 1
ATOM 668 C C . ASN A 1 92 ? -6.585 30.374 37.411 1.00 35.37 92 ASN A C 1
ATOM 669 O O . ASN A 1 92 ? -7.374 31.316 37.319 1.00 35.65 92 ASN A O 1
ATOM 674 N N . TYR A 1 93 ? -5.291 30.485 37.118 1.00 34.11 93 TYR A N 1
ATOM 675 C CA . TYR A 1 93 ? -4.701 31.748 36.686 1.00 32.67 93 TYR A CA 1
ATOM 676 C C . TYR A 1 93 ? -3.706 31.539 35.548 1.00 31.03 93 TYR A C 1
ATOM 677 O O . TYR A 1 93 ? -3.772 32.206 34.514 1.00 31.57 93 TYR A O 1
ATOM 686 N N . TYR A 1 94 ? -2.773 30.617 35.750 1.00 29.14 94 TYR A N 1
ATOM 687 C CA . TYR A 1 94 ? -1.765 30.318 34.739 1.00 26.47 94 TYR A CA 1
ATOM 688 C C . TYR A 1 94 ? -2.302 29.330 33.718 1.00 24.88 94 TYR A C 1
ATOM 689 O O . TYR A 1 94 ? -3.101 28.453 34.052 1.00 24.93 94 TYR A O 1
ATOM 698 N N . VAL A 1 95 ? -1.860 29.474 32.474 1.00 22.45 95 VAL A N 1
ATOM 699 C CA . VAL A 1 95 ? -2.278 28.568 31.417 1.00 20.76 95 VAL A CA 1
ATOM 700 C C . VAL A 1 95 ? -1.069 27.724 31.037 1.00 20.03 95 VAL A C 1
ATOM 701 O O . VAL A 1 95 ? 0.053 28.228 30.986 1.00 19.21 95 VAL A O 1
ATOM 705 N N . ILE A 1 96 ? -1.301 26.439 30.787 1.00 18.19 96 ILE A N 1
ATOM 706 C CA . ILE A 1 96 ? -0.230 25.528 30.412 1.00 16.21 96 ILE A CA 1
ATOM 707 C C . ILE A 1 96 ? -0.588 24.876 29.075 1.00 15.99 96 ILE A C 1
ATOM 708 O O . ILE A 1 96 ? -1.751 24.561 28.819 1.00 15.27 96 ILE A O 1
ATOM 713 N N . TYR A 1 97 ? 0.413 24.698 28.217 1.00 13.98 97 TYR A N 1
ATOM 714 C CA . TYR A 1 97 ? 0.205 24.130 26.883 1.00 13.92 97 TYR A CA 1
ATOM 715 C C . TYR A 1 97 ? 0.911 22.790 26.739 1.00 14.57 97 TYR A C 1
ATOM 716 O O . TYR A 1 97 ? 2.137 22.719 26.856 1.00 14.39 97 TYR A O 1
ATOM 725 N N . SER A 1 98 ? 0.141 21.737 26.465 1.00 14.35 98 SER A N 1
ATOM 726 C CA . SER A 1 98 ? 0.703 20.401 26.330 1.00 14.61 98 SER A CA 1
ATOM 727 C C . SER A 1 98 ? 0.476 19.755 24.965 1.00 14.61 98 SER A C 1
ATOM 728 O O . SER A 1 98 ? -0.476 20.086 24.253 1.00 15.07 98 SER A O 1
ATOM 731 N N . SER A 1 99 ? 1.364 18.834 24.603 1.00 13.59 99 SER A N 1
ATOM 732 C CA . SER A 1 99 ? 1.253 18.106 23.345 1.00 14.22 99 SER A CA 1
ATOM 733 C C . SER A 1 99 ? -0.009 17.252 23.394 1.00 14.91 99 SER A C 1
ATOM 734 O O . SER A 1 99 ? -0.349 16.707 24.441 1.00 14.61 99 SER A O 1
ATOM 737 N N . THR A 1 100 ? -0.699 17.133 22.267 1.00 16.33 100 THR A N 1
ATOM 738 C CA . THR A 1 100 ? -1.909 16.318 22.215 1.00 17.51 100 THR A CA 1
ATOM 739 C C . THR A 1 100 ? -1.566 14.930 21.687 1.00 17.78 100 THR A C 1
ATOM 740 O O . THR A 1 100 ? -2.424 14.051 21.632 1.00 18.60 100 THR A O 1
ATOM 744 N N . LEU A 1 101 ? -0.304 14.729 21.316 1.00 18.11 101 LEU A N 1
ATOM 745 C CA . LEU A 1 101 ? 0.134 13.450 20.765 1.00 18.14 101 LEU A CA 1
ATOM 746 C C . LEU A 1 101 ? 1.038 12.623 21.655 1.00 18.24 101 LEU A C 1
ATOM 747 O O . LEU A 1 101 ? 0.880 11.407 21.757 1.00 18.43 101 LEU A O 1
ATOM 752 N N . TYR A 1 102 ? 1.998 13.290 22.284 1.00 18.42 102 TYR A N 1
ATOM 753 C CA . TYR A 1 102 ? 2.989 12.613 23.103 1.00 17.73 102 TYR A CA 1
ATOM 754 C C . TYR A 1 102 ? 2.898 12.858 24.609 1.00 18.50 102 TYR A C 1
ATOM 755 O O . TYR A 1 102 ? 2.536 13.945 25.063 1.00 18.02 102 TYR A O 1
ATOM 764 N N . ARG A 1 103 ? 3.241 11.827 25.372 1.00 18.35 103 ARG A N 1
ATOM 765 C CA . ARG A 1 103 ? 3.237 11.901 26.825 1.00 19.24 103 ARG A CA 1
ATOM 766 C C . ARG A 1 103 ? 4.078 10.748 27.356 1.00 18.83 103 ARG A C 1
ATOM 767 O O . ARG A 1 103 ? 4.514 9.883 26.590 1.00 18.74 103 ARG A O 1
ATOM 775 N N . GLN A 1 104 ? 4.326 10.748 28.660 1.00 18.50 104 GLN A N 1
ATOM 776 C CA . GLN A 1 104 ? 5.120 9.697 29.283 1.00 18.70 104 GLN A CA 1
ATOM 777 C C . GLN A 1 104 ? 4.432 8.338 29.241 1.00 20.28 104 GLN A C 1
ATOM 778 O O . GLN A 1 104 ? 3.238 8.220 29.524 1.00 19.77 104 GLN A O 1
ATOM 784 N N . GLN A 1 105 ? 5.201 7.313 28.894 1.00 21.70 105 GLN A N 1
ATOM 785 C CA . GLN A 1 105 ? 4.689 5.953 28.836 1.00 23.78 105 GLN A CA 1
ATOM 786 C C . GLN A 1 105 ? 4.405 5.496 30.263 1.00 23.60 105 GLN A C 1
ATOM 787 O O . GLN A 1 105 ? 5.167 5.803 31.183 1.00 24.16 105 GLN A O 1
ATOM 793 N N . GLU A 1 106 ? 3.301 4.778 30.436 1.00 23.22 106 GLU A N 1
ATOM 794 C CA . GLU A 1 106 ? 2.883 4.243 31.728 1.00 22.99 106 GLU A CA 1
ATOM 795 C C . GLU A 1 106 ? 2.321 5.249 32.735 1.00 21.95 106 GLU A C 1
ATOM 796 O O . GLU A 1 106 ? 1.253 5.022 33.299 1.00 20.70 106 GLU A O 1
ATOM 802 N N . SER A 1 107 ? 3.032 6.345 32.985 1.00 19.93 107 SER A N 1
ATOM 803 C CA . SER A 1 107 ? 2.544 7.335 33.944 1.00 19.03 107 SER A CA 1
ATOM 804 C C . SER A 1 107 ? 1.436 8.182 33.333 1.00 18.61 107 SER A C 1
ATOM 805 O O . SER A 1 107 ? 0.490 8.570 34.016 1.00 18.20 107 SER A O 1
ATOM 808 N N . GLY A 1 108 ? 1.558 8.466 32.041 1.00 17.54 108 GLY A N 1
ATOM 809 C CA . GLY A 1 108 ? 0.557 9.281 31.376 1.00 16.52 108 GLY A CA 1
ATOM 810 C C . GLY A 1 108 ? 0.809 10.766 31.566 1.00 15.81 108 GLY A C 1
ATOM 811 O O . GLY A 1 108 ? -0.011 11.594 31.164 1.00 16.03 108 GLY A O 1
ATOM 812 N N . ARG A 1 109 ? 1.941 11.107 32.177 1.00 14.96 109 ARG A N 1
ATOM 813 C CA . ARG A 1 109 ? 2.301 12.503 32.418 1.00 14.65 109 ARG A CA 1
ATOM 814 C C . ARG A 1 109 ? 2.476 13.248 31.093 1.00 14.12 109 ARG A C 1
ATOM 815 O O . ARG A 1 109 ? 3.177 12.783 30.193 1.00 14.43 109 ARG A O 1
ATOM 823 N N . ALA A 1 110 ? 1.847 14.414 30.987 1.00 13.03 110 ALA A N 1
ATOM 824 C CA . ALA A 1 110 ? 1.902 15.210 29.767 1.00 13.43 110 ALA A CA 1
ATOM 825 C C . ALA A 1 110 ? 3.249 15.885 29.526 1.00 12.98 110 ALA A C 1
ATOM 826 O O . ALA A 1 110 ? 4.087 15.964 30.424 1.00 12.72 110 ALA A O 1
ATOM 828 N N . TRP A 1 111 ? 3.445 16.345 28.296 1.00 11.86 111 TRP A N 1
ATOM 829 C CA . TRP A 1 111 ? 4.663 17.060 27.901 1.00 12.09 111 TRP A CA 1
ATOM 830 C C . TRP A 1 111 ? 4.226 18.507 27.648 1.00 12.09 111 TRP A C 1
ATOM 831 O O . TRP A 1 111 ? 3.217 18.745 26.984 1.00 12.46 111 TRP A O 1
ATOM 842 N N . PHE A 1 112 ? 4.990 19.471 28.157 1.00 11.90 112 PHE A N 1
ATOM 843 C CA . PHE A 1 112 ? 4.607 20.876 28.023 1.00 12.25 112 PHE A CA 1
ATOM 844 C C . PHE A 1 112 ? 5.606 21.823 27.397 1.00 12.79 112 PHE A C 1
ATOM 845 O O . PHE A 1 112 ? 6.809 21.559 27.352 1.00 12.60 112 PHE A O 1
ATOM 853 N N . LEU A 1 113 ? 5.069 22.948 26.936 1.00 13.41 113 LEU A N 1
ATOM 854 C CA . LEU A 1 113 ? 5.865 24.036 26.395 1.00 13.06 113 LEU A CA 1
ATOM 855 C C . LEU A 1 113 ? 6.389 24.703 27.673 1.00 12.94 113 LEU A C 1
ATOM 856 O O . LEU A 1 113 ? 5.623 24.922 28.616 1.00 12.37 113 LEU A O 1
ATOM 861 N N . GLY A 1 114 ? 7.677 25.025 27.726 1.00 13.62 114 GLY A N 1
ATOM 862 C CA . GLY A 1 114 ? 8.186 25.657 28.930 1.00 13.68 114 GLY A CA 1
ATOM 863 C C . GLY A 1 114 ? 9.510 26.379 28.775 1.00 13.73 114 GLY A C 1
ATOM 864 O O . GLY A 1 114 ? 10.294 26.065 27.878 1.00 13.98 114 GLY A O 1
ATOM 865 N N . LEU A 1 115 ? 9.742 27.354 29.652 1.00 14.54 115 LEU A N 1
ATOM 866 C CA . LEU A 1 115 ? 10.976 28.151 29.656 1.00 15.48 115 LEU A CA 1
ATOM 867 C C . LEU A 1 115 ? 11.688 28.007 30.997 1.00 16.62 115 LEU A C 1
ATOM 868 O O . LEU A 1 115 ? 11.035 27.897 32.035 1.00 16.81 115 LEU A O 1
ATOM 873 N N . ASN A 1 116 ? 13.020 27.998 30.987 1.00 18.28 116 ASN A N 1
ATOM 874 C CA . ASN A 1 116 ? 13.755 27.898 32.245 1.00 19.52 116 ASN A CA 1
ATOM 875 C C . ASN A 1 116 ? 13.995 29.294 32.810 1.00 21.28 116 ASN A C 1
ATOM 876 O O . ASN A 1 116 ? 13.568 30.290 32.220 1.00 21.07 116 ASN A O 1
ATOM 881 N N . LYS A 1 117 ? 14.675 29.358 33.953 1.00 23.39 117 LYS A N 1
ATOM 882 C CA . LYS A 1 117 ? 14.987 30.623 34.617 1.00 25.61 117 LYS A CA 1
ATOM 883 C C . LYS A 1 117 ? 15.727 31.591 33.701 1.00 25.20 117 LYS A C 1
ATOM 884 O O . LYS A 1 117 ? 15.595 32.809 33.837 1.00 26.44 117 LYS A O 1
ATOM 890 N N . GLU A 1 118 ? 16.517 31.042 32.782 1.00 25.01 118 GLU A N 1
ATOM 891 C CA . GLU A 1 118 ? 17.305 31.838 31.847 1.00 24.35 118 GLU A CA 1
ATOM 892 C C . GLU A 1 118 ? 16.503 32.275 30.627 1.00 24.61 118 GLU A C 1
ATOM 893 O O . GLU A 1 118 ? 17.041 32.905 29.722 1.00 24.78 118 GLU A O 1
ATOM 895 N N . GLY A 1 119 ? 15.223 31.926 30.599 1.00 24.48 119 GLY A N 1
ATOM 896 C CA . GLY A 1 119 ? 14.387 32.303 29.474 1.00 24.31 119 GLY A CA 1
ATOM 897 C C . GLY A 1 119 ? 14.651 31.490 28.222 1.00 23.77 119 GLY A C 1
ATOM 898 O O . GLY A 1 119 ? 14.464 31.978 27.107 1.00 24.55 119 GLY A O 1
ATOM 899 N N . GLN A 1 120 ? 15.091 30.248 28.398 1.00 22.78 120 GLN A N 1
ATOM 900 C CA . GLN A 1 120 ? 15.361 29.375 27.264 1.00 21.70 120 GLN A CA 1
ATOM 901 C C . GLN A 1 120 ? 14.423 28.172 27.310 1.00 19.80 120 GLN A C 1
ATOM 902 O O . GLN A 1 120 ? 13.997 27.754 28.384 1.00 18.83 120 GLN A O 1
ATOM 908 N N . ILE A 1 121 ? 14.100 27.627 26.142 1.00 18.16 121 ILE A N 1
ATOM 909 C CA . ILE A 1 121 ? 13.185 26.492 26.044 1.00 17.91 121 ILE A CA 1
ATOM 910 C C . ILE A 1 121 ? 13.760 25.207 26.626 1.00 17.25 121 ILE A C 1
ATOM 911 O O . ILE A 1 121 ? 14.960 24.949 26.541 1.00 17.34 121 ILE A O 1
ATOM 916 N N . MET A 1 122 ? 12.886 24.403 27.224 1.00 15.95 122 MET A N 1
ATOM 917 C CA . MET A 1 122 ? 13.282 23.129 27.813 1.00 14.85 122 MET A CA 1
ATOM 918 C C . MET A 1 122 ? 12.658 22.000 27.003 1.00 14.13 122 MET A C 1
ATOM 919 O O . MET A 1 122 ? 11.734 22.230 26.222 1.00 14.12 122 MET A O 1
ATOM 924 N N . LYS A 1 123 ? 13.163 20.783 27.189 1.00 13.61 123 LYS A N 1
ATOM 925 C CA . LYS A 1 123 ? 12.624 19.623 26.486 1.00 13.92 123 LYS A CA 1
ATOM 926 C C . LYS A 1 123 ? 11.240 19.392 27.104 1.00 13.35 123 LYS A C 1
ATOM 927 O O . LYS A 1 123 ? 11.077 19.522 28.313 1.00 12.44 123 LYS A O 1
ATOM 933 N N . GLY A 1 124 ? 10.256 19.060 26.270 1.00 13.35 124 GLY A N 1
ATOM 934 C CA . GLY A 1 124 ? 8.886 18.869 26.733 1.00 13.49 124 GLY A CA 1
ATOM 935 C C . GLY A 1 124 ? 8.609 17.965 27.921 1.00 13.95 124 GLY A C 1
ATOM 936 O O . GLY A 1 124 ? 7.719 18.254 28.733 1.00 13.66 124 GLY A O 1
ATOM 937 N N . ASN A 1 125 ? 9.346 16.862 28.022 1.00 13.34 125 ASN A N 1
ATOM 938 C CA . ASN A 1 125 ? 9.162 15.925 29.125 1.00 14.58 125 ASN A CA 1
ATOM 939 C C . ASN A 1 125 ? 9.807 16.407 30.432 1.00 14.55 125 ASN A C 1
ATOM 940 O O . ASN A 1 125 ? 9.586 15.829 31.500 1.00 14.87 125 ASN A O 1
ATOM 945 N N . ARG A 1 126 ? 10.611 17.459 30.349 1.00 14.46 126 ARG A N 1
ATOM 946 C CA . ARG A 1 126 ? 11.271 17.997 31.534 1.00 15.14 126 ARG A CA 1
ATOM 947 C C . ARG A 1 126 ? 10.477 19.136 32.164 1.00 15.28 126 ARG A C 1
ATOM 948 O O . ARG A 1 126 ? 10.794 19.589 33.268 1.00 16.20 126 ARG A O 1
ATOM 956 N N . VAL A 1 127 ? 9.441 19.585 31.460 1.00 14.39 127 VAL A N 1
ATOM 957 C CA . VAL A 1 127 ? 8.586 20.667 31.935 1.00 14.99 127 VAL A CA 1
ATOM 958 C C . VAL A 1 127 ? 7.402 20.058 32.685 1.00 15.29 127 VAL A C 1
ATOM 959 O O . VAL A 1 127 ? 6.654 19.265 32.125 1.00 15.99 127 VAL A O 1
ATOM 963 N N . LYS A 1 128 ? 7.237 20.436 33.948 1.00 16.60 128 LYS A N 1
ATOM 964 C CA . LYS A 1 128 ? 6.159 19.891 34.774 1.00 18.28 128 LYS A CA 1
ATOM 965 C C . LYS A 1 128 ? 5.046 20.897 35.065 1.00 17.84 128 LYS A C 1
ATOM 966 O O . LYS A 1 128 ? 5.299 22.082 35.228 1.00 16.03 128 LYS A O 1
ATOM 972 N N . LYS A 1 129 ? 3.812 20.407 35.131 1.00 18.57 129 LYS A N 1
ATOM 973 C CA . LYS A 1 129 ? 2.652 21.254 35.399 1.00 20.58 129 LYS A CA 1
ATOM 974 C C . LYS A 1 129 ? 2.761 22.007 36.720 1.00 20.77 129 LYS A C 1
ATOM 975 O O . LYS A 1 129 ? 2.280 23.129 36.842 1.00 20.87 129 LYS A O 1
ATOM 981 N N . THR A 1 130 ? 3.392 21.381 37.707 1.00 21.57 130 THR A N 1
ATOM 982 C CA . THR A 1 130 ? 3.545 21.987 39.023 1.00 22.40 130 THR A CA 1
ATOM 983 C C . THR A 1 130 ? 4.748 22.921 39.129 1.00 22.12 130 THR A C 1
ATOM 984 O O . THR A 1 130 ? 4.937 23.579 40.153 1.00 23.35 130 THR A O 1
ATOM 988 N N . LYS A 1 131 ? 5.554 22.984 38.073 1.00 20.76 131 LYS A N 1
ATOM 989 C CA . LYS A 1 131 ? 6.733 23.847 38.056 1.00 20.31 131 LYS A CA 1
ATOM 990 C C . LYS A 1 131 ? 6.436 25.166 37.346 1.00 19.62 131 LYS A C 1
ATOM 991 O O . LYS A 1 131 ? 5.604 25.217 36.439 1.00 20.24 131 LYS A O 1
ATOM 997 N N . PRO A 1 132 ? 7.120 26.251 37.746 1.00 18.91 132 PRO A N 1
ATOM 998 C CA . PRO A 1 132 ? 6.892 27.557 37.117 1.00 17.90 132 PRO A CA 1
ATOM 999 C C . PRO A 1 132 ? 7.234 27.578 35.630 1.00 17.38 132 PRO A C 1
ATOM 1000 O O . PRO A 1 132 ? 6.698 28.389 34.880 1.00 17.14 132 PRO A O 1
ATOM 1004 N N . SER A 1 133 ? 8.125 26.687 35.206 1.00 16.00 133 SER A N 1
ATOM 1005 C CA . SER A 1 133 ? 8.531 26.641 33.804 1.00 15.45 133 SER A CA 1
ATOM 1006 C C . SER A 1 133 ? 7.361 26.452 32.832 1.00 14.62 133 SER A C 1
ATOM 1007 O O . SER A 1 1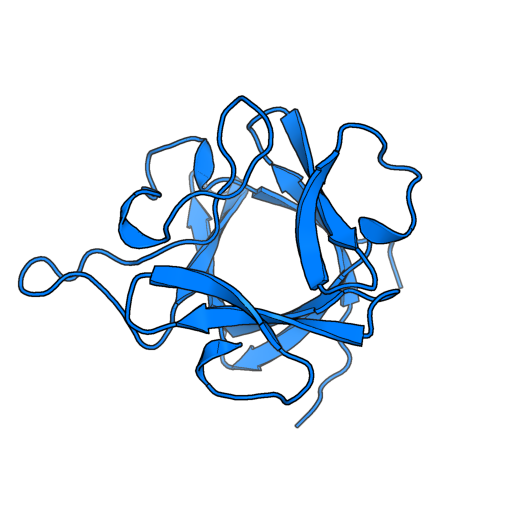33 ? 7.413 26.926 31.700 1.00 14.32 133 SER A O 1
ATOM 1010 N N . SER A 1 134 ? 6.303 25.782 33.280 1.00 14.52 134 SER A N 1
ATOM 1011 C CA . SER A 1 134 ? 5.142 25.526 32.416 1.00 14.06 134 SER A CA 1
ATOM 1012 C C . SER A 1 134 ? 4.069 26.611 32.470 1.00 14.57 134 SER A C 1
ATOM 1013 O O . SER A 1 134 ? 3.175 26.650 31.620 1.00 12.92 134 SER A O 1
ATOM 1016 N N . HIS A 1 135 ? 4.171 27.496 33.456 1.00 13.80 135 HIS A N 1
ATOM 1017 C CA . HIS A 1 135 ? 3.173 28.543 33.672 1.00 14.44 135 HIS A CA 1
ATOM 1018 C C . HIS A 1 135 ? 3.258 29.807 32.824 1.00 15.00 135 HIS A C 1
ATOM 1019 O O . HIS A 1 135 ? 4.260 30.526 32.848 1.00 15.06 135 HIS A O 1
ATOM 1026 N N . PHE A 1 136 ? 2.176 30.088 32.103 1.00 14.62 136 PHE A N 1
ATOM 1027 C CA . PHE A 1 136 ? 2.098 31.266 31.250 1.00 14.96 136 PHE A CA 1
ATOM 1028 C C . PHE A 1 136 ? 0.856 32.091 31.537 1.00 15.86 136 PHE A C 1
ATOM 1029 O O . PHE A 1 136 ? -0.169 31.565 31.959 1.00 15.93 136 PHE A O 1
ATOM 1037 N N . VAL A 1 137 ? 0.960 33.391 31.298 1.00 17.29 137 VAL A N 1
ATOM 1038 C CA . VAL A 1 137 ? -0.166 34.295 31.475 1.00 19.31 137 VAL A CA 1
ATOM 1039 C C . VAL A 1 137 ? -0.447 34.875 30.094 1.00 20.29 137 VAL A C 1
ATOM 1040 O O . VAL A 1 137 ? 0.346 35.664 29.572 1.00 19.83 137 VAL A O 1
ATOM 1044 N N . PRO A 1 138 ? -1.562 34.460 29.469 1.00 21.15 138 PRO A N 1
ATOM 1045 C CA . PRO A 1 138 ? -1.934 34.949 28.136 1.00 22.42 138 PRO A CA 1
ATOM 1046 C C . PRO A 1 138 ? -2.318 36.418 28.236 1.00 23.62 138 PRO A C 1
ATOM 1047 O O . PRO A 1 138 ? -3.120 36.792 29.094 1.00 24.08 138 PRO A O 1
ATOM 1051 N N . LYS A 1 139 ? -1.751 37.250 27.369 1.00 23.93 139 LYS A N 1
ATOM 1052 C CA . LYS A 1 139 ? -2.061 38.674 27.393 1.00 25.06 139 LYS A CA 1
ATOM 1053 C C . LYS A 1 139 ? -2.461 39.169 26.009 1.00 25.19 139 LYS A C 1
ATOM 1054 O O . LYS A 1 139 ? -1.621 39.613 25.230 1.00 24.29 139 LYS A O 1
ATOM 1060 N N . PRO A 1 140 ? -3.761 39.086 25.684 1.00 25.61 140 PRO A N 1
ATOM 1061 C CA . PRO A 1 140 ? -4.280 39.528 24.386 1.00 26.36 140 PRO A CA 1
ATOM 1062 C C . PRO A 1 140 ? -3.982 41.008 24.168 1.00 27.66 140 PRO A C 1
ATOM 1063 O O . PRO A 1 140 ? -4.083 41.802 25.102 1.00 27.48 140 PRO A O 1
ATOM 1067 N N . ILE A 1 141 ? -3.607 41.385 22.949 1.00 28.64 141 ILE A N 1
ATOM 1068 C CA . ILE A 1 141 ? -3.339 42.792 22.684 1.00 30.52 141 ILE A CA 1
ATOM 1069 C C . ILE A 1 141 ? -4.682 43.487 22.477 1.00 32.64 141 ILE A C 1
ATOM 1070 O O . ILE A 1 141 ? -4.770 44.710 22.544 1.00 32.85 141 ILE A O 1
ATOM 1075 N N . GLU A 1 142 ? -5.716 42.679 22.234 1.00 35.30 142 GLU A N 1
ATOM 1076 C CA . GLU A 1 142 ? -7.094 43.138 22.025 1.00 38.15 142 GLU A CA 1
ATOM 1077 C C . GLU A 1 142 ? -7.453 43.430 20.570 1.00 40.25 142 GLU A C 1
ATOM 1078 O O . GLU A 1 142 ? -6.903 44.343 19.952 1.00 40.90 142 GLU A O 1
ATOM 1080 N N . VAL A 1 143 ? -8.381 42.642 20.032 1.00 42.27 143 VAL A N 1
ATOM 1081 C CA . VAL A 1 143 ? -8.852 42.801 18.655 1.00 43.90 143 VAL A CA 1
ATOM 1082 C C . VAL A 1 143 ? -10.363 43.011 18.649 1.00 44.57 143 VAL A C 1
ATOM 1083 O O . VAL A 1 143 ? -11.106 42.268 19.295 1.00 46.11 143 VAL A O 1
#

CATH classification: 2.80.10.50

Solvent-accessible surface area: 7147 Å² total; per-residue (Å²): 171,91,111,102,22,88,31,0,46,0,63,0,72,30,33,33,21,0,16,1,48,77,117,13,65,18,21,14,22,164,72,66,130,24,83,77,0,29,0,30,15,20,48,46,40,149,123,24,8,1,0,34,2,46,110,16,62,30,35,0,0,3,47,44,51,0,116,28,77,30,15,98,106,81,45,72,38,0,66,0,78,42,30,92,45,122,139,135,30,23,0,0,2,8,47,82,61,109,54,166,184,87,40,85,22,24,8,1,1,0,48,159,68,0,87,45,53,47,0,37,143,0,82,100,101,109,51,7,0,5,0,24,42,89,78,82,84,166

Nearest PDB structures (foldseek):
  1q1u-assembly1_A  TM=1.007E+00  e=1.517E-26  Homo sapiens
  3hbw-assembly1_A  TM=9.825E-01  e=6.798E-22  Homo sapiens
  5w59-assembly1_A  TM=9.630E-01  e=8.866E-15  Homo sapiens
  3f1r-assembly1_B  TM=9.680E-01  e=1.589E-14  Homo sapiens
  1g82-assembly1_A  TM=9.638E-01  e=1.355E-14  Homo sapiens

Foldseek 3Di:
DFAFFFKWWKAFPLQFIWFADLVWFIWTHNDPVDLRRIWGFTDDDDQKTFT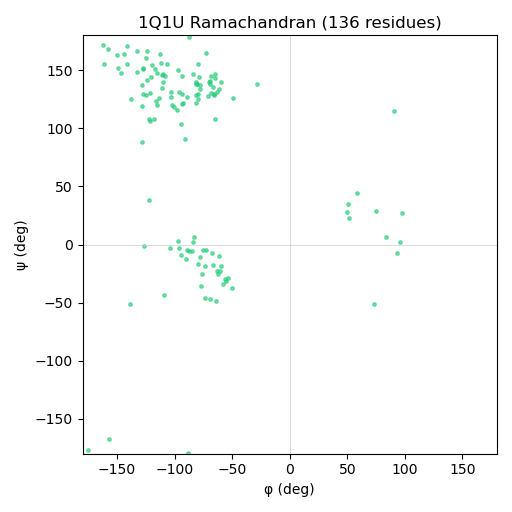AGPVNCWTWFADQQQDITTHNDDDLRRIWHWDDDPNAWIFTFRPPDDDPPVRHTFTWFADNVGGTDRRHVDHPPDSRRTIGIGGPDD

Organism: Homo sapiens (NCBI:txid9606)

Radius of gyration: 13.52 Å; Cα contacts (8 Å, |Δi|>4): 357; chains: 1; bounding box: 29×42×32 Å

B-factor: mean 21.93, std 8.09, range [11.43, 63.94]